Protein AF-A0A089Q9X0-F1 (afdb_monomer_lite)

Foldseek 3Di:
DEDDLPVQAWDQDPVRDTHGPPDPSRLVVVLVVLLVVVVVVCVVVAQEEYEAADQFQDPVSRVSSVSVLVSNQVSQVVVVDLSYHYHYFDAQDPDDDGHDDQWDQFPVGDIDGQADPNRGHGDPSVVNSRVVSVVVVVVVSCVSVVHDDDDPPPPPPPD

InterPro domains:
  IPR007407 Protein of unknown function DUF459 [PF04311] (1-136)
  IPR036514 SGNH hydrolase superfamily [G3DSA:3.40.50.1110] (1-140)

Radius of gyration: 17.9 Å; chains: 1; bounding box: 41×48×37 Å

Organism: NCBI:txid693986

Structure (mmCIF, N/CA/C/O backbone):
data_AF-A0A089Q9X0-F1
#
_entry.id   AF-A0A089Q9X0-F1
#
loop_
_atom_site.group_PDB
_atom_site.id
_atom_site.type_symbol
_atom_site.label_atom_id
_atom_site.label_alt_id
_atom_site.label_comp_id
_atom_site.label_asym_id
_atom_site.label_entity_id
_atom_site.label_seq_id
_atom_site.pdbx_PDB_ins_code
_atom_site.Cartn_x
_atom_site.Cartn_y
_atom_site.Cartn_z
_atom_site.occupancy
_atom_site.B_iso_or_equiv
_atom_site.auth_seq_id
_atom_site.auth_comp_id
_atom_site.auth_asym_id
_atom_site.auth_atom_id
_atom_site.pdbx_PDB_model_num
ATOM 1 N N . MET A 1 1 ? -4.840 -7.041 -0.240 1.00 90.94 1 MET A N 1
ATOM 2 C CA . MET A 1 1 ? -5.397 -5.811 -0.845 1.00 90.94 1 MET A CA 1
ATOM 3 C C . MET A 1 1 ? -4.356 -4.718 -0.852 1.00 90.94 1 MET A C 1
ATOM 5 O O . MET A 1 1 ? -3.527 -4.715 0.043 1.00 90.94 1 MET A O 1
ATOM 9 N N . SER A 1 2 ? -4.417 -3.807 -1.818 1.00 93.25 2 SER A N 1
ATOM 10 C CA . SER A 1 2 ? -3.657 -2.555 -1.827 1.00 93.25 2 SER A CA 1
ATOM 11 C C . SER A 1 2 ? -4.636 -1.426 -2.145 1.00 93.25 2 SER A C 1
ATOM 13 O O . SER A 1 2 ? -5.429 -1.564 -3.075 1.00 93.25 2 SER A O 1
ATOM 15 N N . LEU A 1 3 ? -4.637 -0.369 -1.337 1.00 95.00 3 LEU A N 1
ATOM 16 C CA . LEU A 1 3 ? -5.510 0.799 -1.475 1.00 95.00 3 LEU A CA 1
ATOM 17 C C . LEU A 1 3 ? -4.829 2.030 -0.863 1.00 95.00 3 LEU A C 1
ATOM 19 O O . LEU A 1 3 ? -3.854 1.890 -0.128 1.00 95.00 3 LEU A O 1
ATOM 23 N N . GLY A 1 4 ? -5.329 3.225 -1.179 1.00 95.69 4 GLY A N 1
ATOM 24 C CA . GLY A 1 4 ? -4.834 4.483 -0.608 1.00 95.69 4 GLY A CA 1
ATOM 25 C C . GLY A 1 4 ? -4.083 5.401 -1.571 1.00 95.69 4 GLY A C 1
ATOM 26 O O . GLY A 1 4 ? -3.900 6.582 -1.276 1.00 95.69 4 GLY A O 1
ATOM 27 N N . LEU A 1 5 ? -3.693 4.909 -2.752 1.00 95.31 5 LEU A N 1
ATOM 28 C CA . LEU A 1 5 ? -2.957 5.708 -3.741 1.00 95.31 5 LEU A CA 1
ATOM 29 C C . LEU A 1 5 ? -3.722 6.974 -4.169 1.00 95.31 5 LEU A C 1
ATOM 31 O O . LEU A 1 5 ? -3.124 8.031 -4.354 1.00 95.31 5 LEU A O 1
ATOM 35 N N . ASN A 1 6 ? -5.049 6.866 -4.271 1.00 95.62 6 ASN A N 1
ATOM 36 C CA . ASN A 1 6 ? -5.940 7.953 -4.678 1.00 95.62 6 ASN A CA 1
ATOM 37 C C . ASN A 1 6 ? -6.556 8.714 -3.493 1.00 95.62 6 ASN A C 1
ATOM 39 O O . ASN A 1 6 ? -7.301 9.670 -3.704 1.00 95.62 6 ASN A O 1
ATOM 43 N N . ASP A 1 7 ? -6.247 8.330 -2.252 1.00 96.06 7 ASP A N 1
ATOM 44 C CA . ASP A 1 7 ? -6.847 8.919 -1.052 1.00 96.06 7 ASP A CA 1
ATOM 45 C C . ASP A 1 7 ? -6.159 10.254 -0.746 1.00 96.06 7 ASP A C 1
ATOM 47 O O . ASP A 1 7 ? -5.298 10.354 0.125 1.00 96.06 7 ASP A O 1
ATOM 51 N N . ARG A 1 8 ? -6.476 11.278 -1.540 1.00 93.75 8 ARG A N 1
ATOM 52 C CA . ARG A 1 8 ? -5.820 12.598 -1.536 1.00 93.75 8 ARG A CA 1
ATOM 53 C C . ARG A 1 8 ? -6.798 13.715 -1.192 1.00 93.75 8 ARG A C 1
ATOM 55 O O . ARG A 1 8 ? -6.807 14.774 -1.812 1.00 93.75 8 ARG A O 1
ATOM 62 N N . GLN A 1 9 ? -7.665 13.450 -0.222 1.00 95.81 9 GLN A N 1
ATOM 63 C CA . GLN A 1 9 ? -8.752 14.341 0.170 1.00 95.81 9 GLN A CA 1
ATOM 64 C C . GLN A 1 9 ? -8.894 14.402 1.691 1.00 95.81 9 GLN A C 1
ATOM 66 O O . GLN A 1 9 ? -8.562 13.446 2.397 1.00 95.81 9 GLN A O 1
ATOM 71 N N . SER A 1 10 ? -9.410 15.527 2.193 1.00 97.69 10 SER A N 1
ATOM 72 C CA . SER A 1 10 ? -9.844 15.640 3.587 1.00 97.69 10 SER A CA 1
ATOM 73 C C . SER A 1 10 ? -10.889 14.563 3.898 1.00 97.69 10 SER A C 1
ATOM 75 O O . SER A 1 10 ? -11.741 14.253 3.064 1.00 97.69 10 SER A O 1
ATOM 77 N N . ILE A 1 11 ? -10.844 14.011 5.108 1.00 98.00 11 ILE A N 1
ATOM 78 C CA . ILE A 1 11 ? -11.854 13.062 5.587 1.00 98.00 11 ILE A CA 1
ATOM 79 C C . ILE A 1 11 ? -12.975 13.869 6.235 1.00 98.00 11 ILE A C 1
ATOM 81 O O . ILE A 1 11 ? -12.713 14.768 7.034 1.00 98.00 11 ILE A O 1
ATOM 85 N N . VAL A 1 12 ? -14.220 13.535 5.912 1.00 97.12 12 VAL A N 1
ATOM 86 C CA . VAL A 1 12 ? -15.400 14.038 6.617 1.00 97.12 12 VAL A CA 1
ATOM 87 C C . VAL A 1 12 ? -16.132 12.832 7.183 1.00 97.12 12 VAL A C 1
ATOM 89 O O . VAL A 1 12 ? -16.461 11.912 6.436 1.00 97.12 12 VAL A O 1
ATOM 92 N N . ASP A 1 13 ? -16.315 12.790 8.499 1.00 93.94 13 ASP A N 1
ATOM 93 C CA . ASP A 1 13 ? -17.031 11.688 9.143 1.00 93.94 13 ASP A CA 1
ATOM 94 C C . ASP A 1 13 ? -18.556 11.893 9.144 1.00 93.94 13 ASP A C 1
ATOM 96 O O . ASP A 1 13 ? -19.081 12.885 8.632 1.0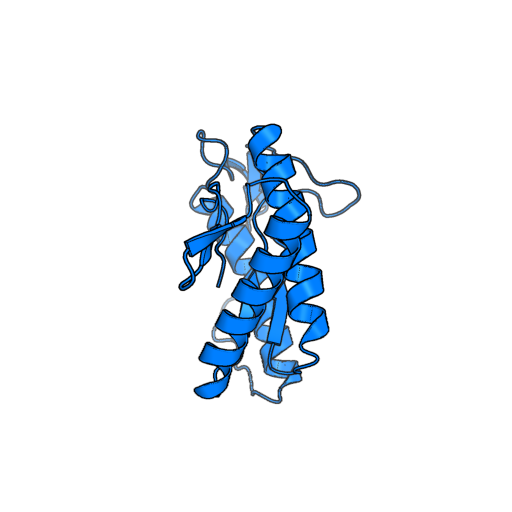0 93.94 13 ASP A O 1
ATOM 100 N N . ALA A 1 14 ? -19.277 10.917 9.703 1.00 91.75 14 ALA A N 1
ATOM 101 C CA . ALA A 1 14 ? -20.737 10.924 9.766 1.00 91.75 14 ALA A CA 1
ATOM 102 C C . ALA A 1 14 ? -21.303 12.120 10.556 1.00 91.75 14 ALA A C 1
ATOM 104 O O . ALA A 1 14 ? -22.391 12.598 10.237 1.00 91.75 14 ALA A O 1
ATOM 105 N N . ASP A 1 15 ? -20.542 12.651 11.516 1.00 94.75 15 ASP A N 1
ATOM 106 C CA . ASP A 1 15 ? -20.916 13.809 12.333 1.00 94.75 15 ASP A CA 1
ATOM 107 C C . ASP A 1 15 ? -20.550 15.144 11.656 1.00 94.75 15 ASP A C 1
ATOM 109 O O . ASP A 1 15 ? -20.680 16.220 12.247 1.00 94.75 15 ASP A O 1
ATOM 113 N N . ARG A 1 16 ? -20.117 15.096 10.386 1.00 94.56 16 ARG A N 1
ATOM 114 C CA . ARG A 1 16 ? -19.616 16.225 9.585 1.00 94.56 16 ARG A CA 1
ATOM 115 C C . ARG A 1 16 ? -18.343 16.858 10.146 1.00 94.56 16 ARG A C 1
ATOM 117 O O . ARG A 1 16 ? -17.998 17.980 9.762 1.00 94.56 16 ARG A O 1
ATOM 124 N N . LYS A 1 17 ? -17.609 16.161 11.015 1.00 96.62 17 LYS A N 1
ATOM 125 C CA . LYS A 1 17 ? -16.289 16.615 11.446 1.00 96.62 17 LYS A CA 1
ATOM 126 C C . LYS A 1 17 ? -15.309 16.431 10.295 1.00 96.62 17 LYS A C 1
ATOM 128 O O . LYS A 1 17 ? -15.223 15.365 9.687 1.00 96.62 17 LYS A O 1
ATOM 133 N N . ARG A 1 18 ? -14.564 17.496 10.004 1.00 97.88 18 ARG A N 1
ATOM 134 C CA . ARG A 1 18 ? -13.565 17.543 8.937 1.00 97.88 18 ARG A CA 1
ATOM 135 C C . ARG A 1 18 ? -12.165 17.334 9.506 1.00 97.88 18 ARG A C 1
ATOM 137 O O . ARG A 1 18 ? -11.785 17.980 10.479 1.00 97.88 18 ARG A O 1
ATOM 144 N N . PHE A 1 19 ? -11.403 16.461 8.863 1.00 98.19 19 PHE A N 1
ATOM 145 C CA . PHE A 1 19 ? -9.986 16.227 9.110 1.00 98.19 19 PHE A CA 1
ATOM 146 C C . PHE A 1 19 ? -9.238 16.613 7.840 1.00 98.19 19 PHE A C 1
ATOM 148 O O . PHE A 1 19 ? -9.449 16.000 6.792 1.00 98.19 19 PHE A O 1
ATOM 155 N N . ASP A 1 20 ? -8.410 17.651 7.905 1.00 97.81 20 ASP A N 1
ATOM 156 C CA . ASP A 1 20 ? -7.745 18.170 6.714 1.00 97.81 20 ASP A CA 1
ATOM 157 C C . ASP A 1 20 ? -6.528 17.343 6.317 1.00 97.81 20 ASP A C 1
ATOM 159 O O . ASP A 1 20 ? -5.722 16.964 7.168 1.00 97.81 20 ASP A O 1
ATOM 163 N N . LEU A 1 21 ? -6.414 17.060 5.016 1.00 95.44 21 LEU A N 1
ATOM 164 C CA . LEU A 1 21 ? -5.310 16.288 4.447 1.00 95.44 21 LEU A CA 1
ATOM 165 C C . LEU A 1 21 ? -3.954 16.849 4.906 1.00 95.44 21 LEU A C 1
ATOM 167 O O . LEU A 1 21 ? -3.744 18.061 4.897 1.00 95.44 21 LEU A O 1
ATOM 171 N N . GLY A 1 22 ? -3.043 15.959 5.301 1.00 90.75 22 GLY A N 1
ATOM 172 C CA . GLY A 1 22 ? -1.700 16.316 5.774 1.00 90.75 22 GLY A CA 1
ATOM 173 C C . GLY A 1 22 ? -1.627 16.764 7.239 1.00 90.75 22 GLY A C 1
ATOM 174 O O . GLY A 1 22 ? -0.541 17.051 7.734 1.00 90.75 22 GLY A O 1
ATOM 175 N N . THR A 1 23 ? -2.749 16.821 7.964 1.00 97.31 23 THR A N 1
ATOM 176 C CA . THR A 1 23 ? -2.732 17.097 9.410 1.00 97.31 23 THR A CA 1
ATOM 177 C C . THR A 1 23 ? -2.542 15.813 10.229 1.00 97.31 23 THR A C 1
ATOM 179 O O . THR A 1 23 ? -3.033 14.754 9.828 1.00 97.31 23 THR A O 1
ATOM 182 N N . PRO A 1 24 ? -1.949 15.881 11.439 1.00 97.62 24 PRO A N 1
ATOM 183 C CA . PRO A 1 24 ? -1.888 14.729 12.344 1.00 97.62 24 PRO A CA 1
ATOM 184 C C . PRO A 1 24 ? -3.269 14.139 12.660 1.00 97.62 24 PRO A C 1
ATOM 186 O O . PRO A 1 24 ? -3.425 12.930 12.793 1.00 97.62 24 PRO A O 1
ATOM 189 N N . ALA A 1 25 ? -4.304 14.984 12.727 1.00 97.75 25 ALA A N 1
ATOM 190 C CA . ALA A 1 25 ? -5.676 14.534 12.937 1.00 97.75 25 ALA A CA 1
ATOM 191 C C . ALA A 1 25 ? -6.187 13.671 11.768 1.00 97.75 25 ALA A C 1
ATOM 193 O O . ALA A 1 25 ? -6.879 12.680 12.000 1.00 97.75 25 ALA A O 1
ATOM 194 N N . TRP A 1 26 ? -5.828 14.014 10.526 1.00 98.00 26 TRP A N 1
ATOM 195 C CA . TRP A 1 26 ? -6.131 13.194 9.352 1.00 98.00 26 TRP A CA 1
ATOM 196 C C . TRP A 1 26 ? -5.379 11.868 9.380 1.00 98.00 26 TRP A C 1
ATOM 198 O O . TRP A 1 26 ? -6.002 10.838 9.147 1.00 98.00 26 TRP A O 1
ATOM 208 N N . GLN A 1 27 ? -4.093 11.862 9.746 1.00 97.88 27 GLN A N 1
ATOM 209 C CA . GLN A 1 27 ? -3.299 10.629 9.852 1.00 97.88 27 GLN A CA 1
ATOM 210 C C . GLN A 1 27 ? -3.900 9.660 10.879 1.00 97.88 27 GLN A C 1
ATOM 212 O O . GLN A 1 27 ? -4.130 8.491 10.564 1.00 97.88 27 GLN A O 1
ATOM 217 N N . THR A 1 28 ? -4.238 10.157 12.075 1.00 98.19 28 THR A N 1
ATOM 218 C CA . THR A 1 28 ? -4.928 9.377 13.115 1.00 98.19 28 THR A CA 1
ATOM 219 C C . THR A 1 28 ? -6.246 8.824 12.588 1.00 98.19 28 THR A C 1
ATOM 221 O O . THR A 1 28 ? -6.504 7.625 12.690 1.00 98.19 28 THR A O 1
ATOM 224 N N . ARG A 1 29 ? -7.069 9.672 11.958 1.00 98.06 29 ARG A N 1
ATOM 225 C CA . ARG A 1 29 ? -8.362 9.236 11.426 1.00 98.06 29 ARG A CA 1
ATOM 226 C C . ARG A 1 29 ? -8.207 8.199 10.313 1.00 98.06 29 ARG A C 1
ATOM 228 O O . ARG A 1 29 ? -8.977 7.244 10.248 1.00 98.06 29 ARG A O 1
ATOM 235 N N . TYR A 1 30 ? -7.210 8.350 9.452 1.00 98.19 30 TYR A N 1
ATOM 236 C CA . TYR A 1 30 ? -6.926 7.415 8.370 1.00 98.19 30 TYR A CA 1
ATOM 237 C C . TYR A 1 30 ? -6.428 6.059 8.899 1.00 98.19 30 TYR A C 1
ATOM 239 O O . TYR A 1 30 ? -6.843 5.009 8.396 1.00 98.19 30 TYR A O 1
ATOM 247 N N . ALA A 1 31 ? -5.632 6.056 9.974 1.00 98.38 31 ALA A N 1
ATOM 248 C CA . ALA A 1 31 ? -5.247 4.843 10.697 1.00 98.38 31 ALA A CA 1
ATOM 249 C C . ALA A 1 31 ? -6.471 4.119 11.287 1.00 98.38 31 ALA A C 1
ATOM 251 O O . ALA A 1 31 ? -6.632 2.912 11.091 1.00 98.38 31 ALA A O 1
ATOM 252 N N . GLU A 1 32 ? -7.374 4.850 11.949 1.00 98.31 32 GLU A N 1
ATOM 253 C CA . GLU A 1 32 ? -8.620 4.300 12.500 1.00 98.31 32 GLU A CA 1
ATOM 254 C C . GLU A 1 32 ? -9.507 3.677 11.417 1.00 98.31 32 GLU A C 1
ATOM 256 O O . GLU A 1 32 ? -10.036 2.580 11.611 1.00 98.31 32 GLU A O 1
ATOM 261 N N . LEU A 1 33 ? -9.655 4.354 10.272 1.00 97.81 33 LEU A N 1
ATOM 262 C CA . LEU A 1 33 ? -10.421 3.852 9.128 1.00 97.81 33 LEU A CA 1
ATOM 263 C C . LEU A 1 33 ? -9.785 2.591 8.535 1.00 97.81 33 LEU A C 1
ATOM 265 O O . LEU A 1 33 ? -10.494 1.625 8.252 1.00 97.81 33 LEU A O 1
ATOM 269 N N . SER A 1 34 ? -8.456 2.562 8.415 1.00 98.19 34 SER A N 1
ATOM 270 C CA . SER A 1 34 ? -7.714 1.385 7.948 1.00 98.19 34 SER A CA 1
ATOM 271 C C . SER A 1 34 ? -7.942 0.189 8.875 1.00 98.19 34 SER A C 1
ATOM 273 O O . SER A 1 34 ? -8.274 -0.908 8.423 1.00 98.19 34 SER A O 1
ATOM 275 N N . GLN A 1 35 ? -7.858 0.406 10.189 1.00 98.56 35 GLN A N 1
ATOM 276 C CA . GLN A 1 35 ? -8.156 -0.626 11.180 1.00 98.56 35 GLN A CA 1
ATOM 277 C C . GLN A 1 35 ? -9.624 -1.065 11.155 1.00 98.56 35 GLN A C 1
ATOM 279 O O . GLN A 1 35 ? -9.906 -2.254 11.294 1.00 98.56 35 GLN A O 1
ATOM 284 N N . ALA A 1 36 ? -10.565 -0.133 10.990 1.00 98.00 36 ALA A N 1
ATOM 285 C CA . ALA A 1 36 ? -11.989 -0.443 10.908 1.00 98.00 36 ALA A CA 1
ATOM 286 C C . ALA A 1 36 ? -12.299 -1.314 9.685 1.00 98.00 36 ALA A C 1
ATOM 288 O O . ALA A 1 36 ? -13.011 -2.309 9.817 1.00 98.00 36 ALA A O 1
ATOM 289 N N . LEU A 1 37 ? -11.704 -1.007 8.529 1.00 97.62 37 LEU A N 1
ATOM 290 C CA . LEU A 1 37 ? -11.815 -1.836 7.331 1.00 97.62 37 LEU A CA 1
ATOM 291 C C . LEU A 1 37 ? -11.307 -3.259 7.593 1.00 97.62 37 LEU A C 1
ATOM 293 O O . LEU A 1 37 ? -11.999 -4.227 7.277 1.00 97.62 37 LEU A O 1
ATOM 297 N N . VAL A 1 38 ? -10.136 -3.400 8.218 1.00 98.06 38 VAL A N 1
ATOM 298 C CA . VAL A 1 38 ? -9.600 -4.724 8.558 1.00 98.06 38 VAL A CA 1
ATOM 299 C C . VAL A 1 38 ? -10.502 -5.468 9.537 1.00 98.06 38 VAL A C 1
ATOM 301 O O . VAL A 1 38 ? -10.808 -6.632 9.291 1.00 98.06 38 VAL A O 1
ATOM 304 N N . ARG A 1 39 ? -10.979 -4.820 10.606 1.00 97.94 39 ARG A N 1
ATOM 305 C CA . ARG A 1 39 ? -11.912 -5.437 11.566 1.00 97.94 39 ARG A CA 1
ATOM 306 C C . ARG A 1 39 ? -13.193 -5.916 10.881 1.00 97.94 39 ARG A C 1
ATOM 308 O O . ARG A 1 39 ? -13.639 -7.029 11.150 1.00 97.94 39 ARG A O 1
ATOM 315 N N . ASN A 1 40 ? -13.733 -5.134 9.948 1.00 97.38 40 ASN A N 1
ATOM 316 C CA . ASN A 1 40 ? -14.911 -5.526 9.175 1.00 97.38 40 ASN A CA 1
ATOM 317 C C . ASN A 1 40 ? -14.647 -6.779 8.329 1.00 97.38 40 ASN A C 1
ATOM 319 O O . ASN A 1 40 ? -15.454 -7.702 8.341 1.00 97.38 40 ASN A O 1
ATOM 323 N N . LEU A 1 41 ? -13.502 -6.870 7.652 1.00 96.75 41 LEU A N 1
ATOM 324 C CA . LEU A 1 41 ? -13.133 -8.067 6.882 1.00 96.75 41 LEU A CA 1
ATOM 325 C C . LEU A 1 41 ? -12.896 -9.283 7.783 1.00 96.75 41 LEU A C 1
ATOM 327 O O . LEU A 1 41 ? -13.320 -10.393 7.463 1.00 96.75 41 LEU A O 1
ATOM 331 N N . ARG A 1 42 ? -12.257 -9.065 8.937 1.00 96.44 42 ARG A N 1
ATOM 332 C CA . ARG A 1 42 ? -12.030 -10.097 9.954 1.00 96.44 42 ARG A CA 1
ATOM 333 C C . ARG A 1 42 ? -13.328 -10.631 10.556 1.00 96.44 42 ARG A C 1
ATOM 335 O O . ARG A 1 42 ? -13.348 -11.796 10.941 1.00 96.44 42 ARG A O 1
ATOM 342 N N . SER A 1 43 ? -14.411 -9.849 10.579 1.00 96.62 43 SER A N 1
ATOM 343 C CA . SER A 1 43 ? -15.730 -10.332 11.024 1.00 96.62 43 SER A CA 1
ATOM 344 C C . SER A 1 43 ? -16.281 -11.479 10.161 1.00 96.62 43 SER A C 1
ATOM 346 O O . SER A 1 43 ? -17.046 -12.299 10.658 1.00 96.62 43 SER A O 1
ATOM 348 N N . GLY A 1 44 ? -15.832 -11.591 8.903 1.00 94.62 44 GLY A N 1
ATOM 349 C CA . GLY A 1 44 ? -16.117 -12.719 8.006 1.00 94.62 44 GLY A CA 1
ATOM 350 C C . GLY A 1 44 ? -15.064 -13.836 8.038 1.00 94.62 44 GLY A C 1
ATOM 351 O O . GLY A 1 44 ? -14.975 -14.612 7.095 1.00 94.62 44 GLY A O 1
ATOM 352 N N . ASP A 1 45 ? -14.208 -13.865 9.061 1.00 90.62 45 ASP A N 1
ATOM 353 C CA . ASP A 1 45 ? -13.060 -14.766 9.243 1.00 90.62 45 ASP A CA 1
ATOM 354 C C . ASP A 1 45 ? -12.009 -14.795 8.105 1.00 90.62 45 ASP A C 1
ATOM 356 O O . ASP A 1 45 ? -11.112 -15.639 8.096 1.00 90.62 45 ASP A O 1
ATOM 360 N N . ALA A 1 46 ? -11.985 -13.795 7.219 1.00 93.88 46 ALA A N 1
ATOM 361 C CA . ALA A 1 46 ? -10.983 -13.689 6.154 1.00 93.88 46 ALA A CA 1
ATOM 362 C C . ALA A 1 46 ? -9.581 -13.324 6.677 1.00 93.88 46 ALA A C 1
ATOM 364 O O . ALA A 1 46 ? -9.431 -12.331 7.384 1.00 93.88 46 ALA A O 1
ATOM 365 N N . SER A 1 47 ? -8.525 -14.052 6.307 1.00 95.25 47 SER A N 1
ATOM 366 C CA . SER A 1 47 ? -7.147 -13.608 6.579 1.00 95.25 47 SER A CA 1
ATOM 367 C C . SER A 1 47 ? -6.780 -12.411 5.690 1.00 95.25 47 SER A C 1
ATOM 369 O O . SER A 1 47 ? -7.022 -12.429 4.483 1.00 95.25 47 SER A O 1
ATOM 371 N N . VAL A 1 48 ? -6.191 -11.360 6.267 1.00 97.00 48 VAL A N 1
ATOM 372 C CA . VAL A 1 48 ? -5.982 -10.069 5.592 1.00 97.00 48 VAL A CA 1
ATOM 373 C C . VAL A 1 48 ? -4.497 -9.781 5.392 1.00 97.00 48 VAL A C 1
ATOM 375 O O . VAL A 1 48 ? -3.736 -9.653 6.348 1.00 97.00 48 VAL A O 1
ATOM 378 N N . LEU A 1 49 ? -4.098 -9.597 4.133 1.00 97.12 49 LEU A N 1
ATOM 379 C CA . LEU A 1 49 ? -2.811 -9.004 3.766 1.00 97.12 49 LEU A CA 1
ATOM 380 C C . LEU A 1 49 ? -3.040 -7.595 3.224 1.00 97.12 49 LEU A C 1
ATOM 382 O O . LEU A 1 49 ? -3.695 -7.432 2.189 1.00 97.12 49 LEU A O 1
ATOM 386 N N . TRP A 1 50 ? -2.499 -6.589 3.907 1.00 98.06 50 TRP A N 1
ATOM 387 C CA . TRP A 1 50 ? -2.483 -5.202 3.448 1.00 98.06 50 TRP A CA 1
ATOM 388 C C . TRP A 1 50 ? -1.152 -4.908 2.768 1.00 98.06 50 TRP A C 1
ATOM 390 O O . TRP A 1 50 ? -0.110 -4.916 3.408 1.00 98.06 50 TRP A O 1
ATOM 400 N N . ILE A 1 51 ? -1.177 -4.664 1.468 1.00 97.56 51 ILE A N 1
ATOM 401 C CA . ILE A 1 51 ? 0.003 -4.483 0.630 1.00 97.56 51 ILE A CA 1
ATOM 402 C C . ILE A 1 51 ? 0.257 -2.987 0.484 1.00 97.56 51 ILE A C 1
ATOM 404 O O . ILE A 1 51 ? -0.627 -2.251 0.034 1.00 97.56 51 ILE A O 1
ATOM 408 N N . GLY A 1 52 ? 1.460 -2.554 0.852 1.00 97.19 52 GLY A N 1
ATOM 409 C CA . GLY A 1 52 ? 1.875 -1.163 0.733 1.00 97.19 52 GLY A CA 1
ATOM 410 C C . GLY A 1 52 ? 1.910 -0.652 -0.711 1.00 97.19 52 GLY A C 1
ATOM 411 O O . GLY A 1 52 ? 1.946 -1.415 -1.677 1.00 97.19 52 GLY A O 1
ATOM 412 N N . LEU A 1 53 ? 1.896 0.669 -0.840 1.00 97.31 53 LEU A N 1
ATOM 413 C CA . LEU A 1 53 ? 1.955 1.404 -2.096 1.00 97.31 53 LEU A CA 1
ATOM 414 C C . LEU A 1 53 ? 3.380 1.371 -2.675 1.00 97.31 53 LEU A C 1
ATOM 416 O O . LEU A 1 53 ? 4.339 1.476 -1.905 1.00 97.31 53 LEU A O 1
ATOM 420 N N . PRO A 1 54 ? 3.544 1.218 -4.001 1.00 95.88 54 PRO A N 1
ATOM 421 C CA . PRO A 1 54 ? 4.858 1.115 -4.630 1.00 95.88 54 PRO A CA 1
ATOM 422 C C . PRO A 1 54 ? 5.600 2.455 -4.631 1.00 95.88 54 PRO A C 1
ATOM 424 O O . PRO A 1 54 ? 4.999 3.509 -4.433 1.00 95.88 54 PRO A O 1
ATOM 427 N N . ILE A 1 55 ? 6.898 2.416 -4.944 1.00 95.69 55 ILE A N 1
ATOM 428 C CA . ILE A 1 55 ? 7.672 3.630 -5.223 1.00 95.69 55 ILE A CA 1
ATOM 429 C C . ILE A 1 55 ? 7.121 4.333 -6.468 1.00 95.69 55 ILE A C 1
ATOM 431 O O . ILE A 1 55 ? 6.971 3.703 -7.518 1.00 95.69 55 ILE A O 1
ATOM 435 N N . LEU A 1 56 ? 6.868 5.634 -6.383 1.00 96.81 56 LEU A N 1
ATOM 436 C CA . LEU A 1 56 ? 6.334 6.475 -7.454 1.00 96.81 56 LEU A CA 1
ATOM 437 C C . LEU A 1 56 ? 7.414 7.415 -8.001 1.00 96.81 56 LEU A C 1
ATOM 439 O O . LEU A 1 56 ? 8.381 7.738 -7.314 1.00 96.81 56 LEU A O 1
ATOM 443 N N . ARG A 1 57 ? 7.267 7.831 -9.264 1.00 97.00 57 ARG A N 1
ATOM 444 C CA . ARG A 1 57 ? 8.239 8.725 -9.918 1.00 97.00 57 ARG A CA 1
ATOM 445 C C . ARG A 1 57 ? 8.172 10.152 -9.380 1.00 97.00 57 ARG A C 1
ATOM 447 O O . ARG A 1 57 ? 9.206 10.772 -9.159 1.00 97.00 57 ARG A O 1
ATOM 454 N N . ASP A 1 58 ? 6.958 10.682 -9.261 1.00 97.19 58 ASP A N 1
ATOM 455 C CA . ASP A 1 58 ? 6.742 12.043 -8.784 1.00 97.19 58 ASP A CA 1
ATOM 456 C C . ASP A 1 58 ? 7.044 12.138 -7.286 1.00 97.19 58 ASP A C 1
ATOM 458 O O . ASP A 1 58 ? 6.607 11.288 -6.508 1.00 97.19 58 ASP A O 1
ATOM 462 N N . LYS A 1 59 ? 7.774 13.182 -6.881 1.00 96.25 59 LYS A N 1
ATOM 463 C CA . LYS A 1 59 ? 8.222 13.337 -5.495 1.00 96.25 59 LYS A CA 1
ATOM 464 C C . LYS A 1 59 ? 7.049 13.503 -4.533 1.00 96.25 59 LYS A C 1
ATOM 466 O O . LYS A 1 59 ? 7.048 12.871 -3.483 1.00 96.25 59 LYS A O 1
ATOM 471 N N . GLN A 1 60 ? 6.063 14.329 -4.875 1.00 95.25 60 GLN A N 1
ATOM 472 C CA . GLN A 1 60 ? 4.932 14.587 -3.986 1.00 95.25 60 GLN A CA 1
ATOM 473 C C . GLN A 1 60 ? 4.079 13.327 -3.815 1.00 95.25 60 GLN A C 1
ATOM 475 O O . GLN A 1 60 ? 3.701 12.976 -2.699 1.00 95.25 60 GLN A O 1
ATOM 480 N N . ALA A 1 61 ? 3.823 12.611 -4.911 1.00 96.19 61 ALA A N 1
ATOM 481 C CA . ALA A 1 61 ? 3.153 11.320 -4.875 1.00 96.19 61 ALA A CA 1
ATOM 482 C C . ALA A 1 61 ? 3.942 10.291 -4.048 1.00 96.19 61 ALA A C 1
ATOM 484 O O . ALA A 1 61 ? 3.345 9.531 -3.289 1.00 96.19 61 ALA A O 1
ATOM 485 N N . GLN A 1 62 ? 5.268 10.257 -4.191 1.00 96.62 62 GLN A N 1
ATOM 486 C CA . GLN A 1 62 ? 6.138 9.346 -3.453 1.00 96.62 62 GLN A CA 1
ATOM 487 C C . GLN A 1 62 ? 6.147 9.637 -1.948 1.00 96.62 62 GLN A C 1
ATOM 489 O O . GLN A 1 62 ? 6.076 8.698 -1.157 1.00 96.62 62 GLN A O 1
ATOM 494 N N . ASP A 1 63 ? 6.218 10.909 -1.554 1.00 95.75 63 ASP A N 1
ATOM 495 C CA . ASP A 1 63 ? 6.162 11.313 -0.147 1.00 95.75 63 ASP A CA 1
ATOM 496 C C . ASP A 1 63 ? 4.804 10.913 0.472 1.00 95.75 63 ASP A C 1
ATOM 498 O O . ASP A 1 63 ? 4.776 10.284 1.529 1.00 95.75 63 ASP A O 1
ATOM 502 N N . ASP A 1 64 ? 3.694 11.165 -0.237 1.00 96.44 64 ASP A N 1
ATOM 503 C CA . ASP A 1 64 ? 2.335 10.741 0.151 1.00 96.44 64 ASP A CA 1
ATOM 504 C C . ASP A 1 64 ? 2.230 9.211 0.305 1.00 96.44 64 ASP A C 1
ATOM 506 O O . ASP A 1 64 ? 1.703 8.702 1.297 1.00 96.44 64 ASP A O 1
ATOM 510 N N . ALA A 1 65 ? 2.775 8.446 -0.646 1.00 97.00 65 ALA A N 1
ATOM 511 C CA . ALA A 1 65 ? 2.780 6.986 -0.583 1.00 97.00 65 ALA A CA 1
ATOM 512 C C . ALA A 1 65 ? 3.629 6.449 0.584 1.00 97.00 65 ALA A C 1
ATOM 514 O O . ALA A 1 65 ? 3.240 5.473 1.233 1.00 97.00 65 ALA A O 1
ATOM 515 N N . ALA A 1 66 ? 4.773 7.078 0.866 1.00 96.25 66 ALA A N 1
ATOM 516 C CA . ALA A 1 66 ? 5.646 6.709 1.975 1.00 96.25 66 ALA A CA 1
ATOM 517 C C . ALA A 1 66 ? 4.986 6.983 3.335 1.00 96.25 66 ALA A C 1
ATOM 519 O O . ALA A 1 66 ? 5.003 6.107 4.204 1.00 96.25 66 ALA A O 1
ATOM 520 N N . GLU A 1 67 ? 4.349 8.144 3.497 1.00 96.94 67 GLU A N 1
ATOM 521 C CA . GLU A 1 67 ? 3.582 8.495 4.696 1.00 96.94 67 GLU A CA 1
ATOM 522 C C . GLU A 1 67 ? 2.444 7.494 4.934 1.00 96.94 67 GLU A C 1
ATOM 524 O O . GLU A 1 67 ? 2.332 6.913 6.016 1.00 96.94 67 GLU A O 1
ATOM 529 N N . LYS A 1 68 ? 1.649 7.197 3.899 1.00 97.81 68 LYS A N 1
ATOM 530 C CA . LYS A 1 68 ? 0.563 6.210 3.985 1.00 97.81 68 LYS A CA 1
ATOM 531 C C . LYS A 1 68 ? 1.068 4.814 4.318 1.00 97.81 68 LYS A C 1
ATOM 533 O O . LYS A 1 68 ? 0.469 4.141 5.149 1.00 97.81 68 LYS A O 1
ATOM 538 N N . ASN A 1 69 ? 2.182 4.379 3.732 1.00 97.94 69 ASN A N 1
ATOM 539 C CA . ASN A 1 69 ? 2.788 3.092 4.073 1.00 97.94 69 ASN A CA 1
ATOM 540 C C . ASN A 1 69 ? 3.198 3.010 5.548 1.00 97.94 69 ASN A C 1
ATOM 542 O O . ASN A 1 69 ? 3.000 1.958 6.156 1.00 97.94 69 ASN A O 1
ATOM 546 N N . ALA A 1 70 ? 3.719 4.094 6.130 1.00 97.62 70 ALA A N 1
ATOM 547 C CA . ALA A 1 70 ? 4.022 4.149 7.559 1.00 97.62 70 ALA A CA 1
ATOM 548 C C . ALA A 1 70 ? 2.742 4.045 8.405 1.00 97.62 70 ALA A C 1
ATOM 550 O O . ALA A 1 70 ? 2.670 3.207 9.306 1.00 97.62 70 ALA A O 1
ATOM 551 N N . ILE A 1 71 ? 1.698 4.806 8.048 1.00 98.06 71 ILE A N 1
ATOM 552 C CA . ILE A 1 71 ? 0.380 4.735 8.699 1.00 98.06 71 ILE A CA 1
ATOM 553 C C . ILE A 1 71 ? -0.177 3.309 8.639 1.00 98.06 71 ILE A C 1
ATOM 555 O O . ILE A 1 71 ? -0.598 2.775 9.662 1.00 98.06 71 ILE A O 1
ATOM 559 N N . PHE A 1 72 ? -0.162 2.668 7.468 1.00 98.44 72 PHE A N 1
ATOM 560 C CA . PHE A 1 72 ? -0.663 1.305 7.296 1.00 98.44 72 PHE A CA 1
ATOM 561 C C . PHE A 1 72 ? 0.133 0.300 8.123 1.00 98.44 72 PHE A C 1
ATOM 563 O O . PHE A 1 72 ? -0.465 -0.515 8.823 1.00 98.44 72 PHE A O 1
ATOM 570 N N . ALA A 1 73 ? 1.464 0.357 8.076 1.00 98.19 73 ALA A N 1
ATOM 571 C CA . ALA A 1 73 ? 2.312 -0.554 8.834 1.00 98.19 73 ALA A CA 1
ATOM 572 C C . ALA A 1 73 ? 2.015 -0.471 10.339 1.00 98.19 73 ALA A C 1
ATOM 574 O O . ALA A 1 73 ? 1.801 -1.504 10.980 1.00 98.19 73 ALA A O 1
ATOM 575 N N . ASP A 1 74 ? 1.922 0.741 10.890 1.00 98.38 74 ASP A N 1
ATOM 576 C CA . ASP A 1 74 ? 1.620 0.945 12.305 1.00 98.38 74 ASP A CA 1
ATOM 577 C C . ASP A 1 74 ? 0.180 0.584 12.667 1.00 98.38 74 ASP A C 1
ATOM 579 O O . ASP A 1 74 ? -0.045 -0.128 13.650 1.00 98.38 74 ASP A O 1
ATOM 583 N N . ALA A 1 75 ? -0.796 1.012 11.866 1.00 98.25 75 ALA A N 1
ATOM 584 C CA . ALA A 1 75 ? -2.209 0.733 12.096 1.00 98.25 75 ALA A CA 1
ATOM 585 C C . ALA A 1 75 ? -2.490 -0.774 12.109 1.00 98.25 75 ALA A C 1
ATOM 587 O O . ALA A 1 75 ? -3.198 -1.259 12.993 1.00 98.25 75 ALA A O 1
ATOM 588 N N . ILE A 1 76 ? -1.910 -1.516 11.161 1.00 98.19 76 ILE A N 1
ATOM 589 C CA . ILE A 1 76 ? -2.058 -2.968 11.060 1.00 98.19 76 ILE A CA 1
ATOM 590 C C . ILE A 1 76 ? -1.316 -3.684 12.191 1.00 98.19 76 ILE A C 1
ATOM 592 O O . ILE A 1 76 ? -1.866 -4.611 12.783 1.00 98.19 76 ILE A O 1
ATOM 596 N N . ARG A 1 77 ? -0.104 -3.239 12.546 1.00 97.81 77 ARG A N 1
ATOM 597 C CA . ARG A 1 77 ? 0.657 -3.797 13.675 1.00 97.81 77 ARG A CA 1
ATOM 598 C C . ARG A 1 77 ? -0.108 -3.682 14.996 1.00 97.81 77 ARG A C 1
ATOM 600 O O . ARG A 1 77 ? -0.105 -4.626 15.779 1.00 97.81 77 ARG A O 1
ATOM 607 N N . GLN A 1 78 ? -0.780 -2.556 15.238 1.00 98.12 78 GLN A N 1
ATOM 608 C CA . GLN A 1 78 ? -1.548 -2.321 16.468 1.00 98.12 78 GLN A CA 1
ATOM 609 C C . GLN A 1 78 ? -2.733 -3.280 16.651 1.00 98.12 78 GLN A C 1
ATOM 611 O O . GLN A 1 78 ? -3.128 -3.530 17.787 1.00 98.12 78 GLN A O 1
ATOM 616 N N . LEU A 1 79 ? -3.273 -3.862 15.573 1.00 97.81 79 LEU A N 1
ATOM 617 C CA . LEU A 1 79 ? -4.373 -4.829 15.677 1.00 97.81 79 LEU A CA 1
ATOM 618 C C . LEU A 1 79 ? -3.968 -6.118 16.399 1.00 97.81 79 LEU A C 1
ATOM 620 O O . LEU A 1 79 ? -4.840 -6.785 16.945 1.00 97.81 79 LEU A O 1
ATOM 624 N N . SER A 1 80 ? -2.673 -6.462 16.409 1.00 96.25 80 SER A N 1
ATOM 625 C CA . SER A 1 80 ? -2.140 -7.662 17.076 1.00 96.25 80 SER A CA 1
ATOM 626 C C . SER A 1 80 ? -2.877 -8.966 16.711 1.00 96.25 80 SER A C 1
ATOM 628 O O . SER A 1 80 ? -2.930 -9.898 17.510 1.00 96.25 80 SER A O 1
ATOM 630 N N . ASP A 1 81 ? -3.449 -9.041 15.502 1.00 96.19 81 ASP A N 1
ATOM 631 C CA . ASP A 1 81 ? -4.188 -10.204 14.998 1.00 96.19 81 ASP A CA 1
ATOM 632 C C . ASP A 1 81 ? -3.261 -11.063 14.112 1.00 96.19 81 ASP A C 1
ATOM 634 O O . ASP A 1 81 ? -2.783 -10.577 13.083 1.00 96.19 81 ASP A O 1
ATOM 638 N N . PRO A 1 82 ? -3.009 -12.343 14.448 1.00 94.44 82 PRO A N 1
ATOM 639 C CA . PRO A 1 82 ? -2.143 -13.221 13.655 1.00 94.44 82 PRO A CA 1
ATOM 640 C C . PRO A 1 82 ? -2.676 -13.515 12.240 1.00 94.44 82 PRO A C 1
ATOM 642 O O . PRO A 1 82 ? -1.905 -13.930 11.368 1.00 94.44 82 PRO A O 1
ATOM 645 N N . LYS A 1 83 ? -3.973 -13.292 11.982 1.00 96.00 83 LYS A N 1
ATOM 646 C CA . LYS A 1 83 ? -4.607 -13.390 10.658 1.00 96.00 83 LYS A CA 1
ATOM 647 C C . LYS A 1 83 ? -4.598 -12.059 9.897 1.00 96.00 83 LYS A C 1
ATOM 649 O O . LYS A 1 83 ? -5.249 -11.957 8.855 1.00 96.00 83 LYS A O 1
ATOM 654 N N . VAL A 1 84 ? -3.843 -11.058 10.352 1.00 97.75 84 VAL A N 1
ATOM 655 C CA . VAL A 1 84 ? -3.647 -9.778 9.659 1.00 97.75 84 VAL A CA 1
ATOM 656 C C . VAL A 1 84 ? -2.154 -9.473 9.531 1.00 97.75 84 VAL A C 1
ATOM 658 O O . VAL A 1 84 ? -1.388 -9.627 10.478 1.00 97.75 84 VAL A O 1
ATOM 661 N N . ARG A 1 85 ? -1.711 -9.018 8.355 1.00 97.50 85 ARG A N 1
ATOM 662 C CA . ARG A 1 85 ? -0.321 -8.595 8.142 1.00 97.50 85 ARG A CA 1
ATOM 663 C C . ARG A 1 85 ? -0.216 -7.453 7.135 1.00 97.50 85 ARG A C 1
ATOM 665 O O . ARG A 1 85 ? -0.860 -7.483 6.088 1.00 97.50 85 ARG A O 1
ATOM 672 N N . PHE A 1 86 ? 0.649 -6.484 7.431 1.00 98.19 86 PHE A N 1
ATOM 673 C CA . PHE A 1 86 ? 1.134 -5.526 6.441 1.00 98.19 86 PHE A CA 1
ATOM 674 C C . PHE A 1 86 ? 2.295 -6.143 5.649 1.00 98.19 86 PHE A C 1
ATOM 676 O O . PHE A 1 86 ? 3.224 -6.698 6.233 1.00 98.19 86 PHE A O 1
ATOM 683 N N . VAL A 1 87 ? 2.232 -6.048 4.326 1.00 97.44 87 VAL A N 1
ATOM 684 C CA . VAL A 1 87 ? 3.250 -6.510 3.385 1.00 97.44 87 VAL A CA 1
ATOM 685 C C . VAL A 1 87 ? 3.884 -5.284 2.751 1.00 97.44 87 VAL A C 1
ATOM 687 O O . VAL A 1 87 ? 3.204 -4.506 2.078 1.00 97.44 87 VAL A O 1
ATOM 690 N N . ALA A 1 88 ? 5.190 -5.122 2.953 1.00 94.25 88 ALA A N 1
ATOM 691 C CA . ALA A 1 88 ? 5.940 -4.060 2.300 1.00 94.25 88 ALA A CA 1
ATOM 692 C C . ALA A 1 88 ? 5.823 -4.186 0.766 1.00 94.25 88 ALA A C 1
ATOM 694 O O . ALA A 1 88 ? 5.815 -5.312 0.244 1.00 94.25 88 ALA A O 1
ATOM 695 N N . PRO A 1 89 ? 5.726 -3.056 0.040 1.00 93.44 89 PRO A N 1
ATOM 696 C CA . PRO A 1 89 ? 5.661 -3.078 -1.416 1.00 93.44 89 PRO A CA 1
ATOM 697 C C . PRO A 1 89 ? 6.885 -3.792 -1.994 1.00 93.44 89 PRO A C 1
ATOM 699 O O . PRO A 1 89 ? 7.955 -3.814 -1.379 1.00 93.44 89 PRO A O 1
ATOM 702 N N . TRP A 1 90 ? 6.731 -4.366 -3.189 1.00 94.31 90 TRP A N 1
ATOM 703 C CA . TRP A 1 90 ? 7.883 -4.862 -3.935 1.00 94.31 90 TRP A CA 1
ATOM 704 C C . TRP A 1 90 ? 8.895 -3.731 -4.124 1.00 94.31 90 TRP A C 1
ATOM 706 O O . TRP A 1 90 ? 8.513 -2.595 -4.421 1.00 94.31 90 TRP A O 1
ATOM 716 N N . ARG A 1 91 ? 10.172 -4.067 -3.941 1.00 91.75 91 ARG A N 1
ATOM 717 C CA . ARG A 1 91 ? 11.283 -3.129 -4.032 1.00 91.75 91 ARG A CA 1
ATOM 718 C C . ARG A 1 91 ? 12.142 -3.451 -5.232 1.00 91.75 91 ARG A C 1
ATOM 720 O O . ARG A 1 91 ? 12.462 -4.619 -5.454 1.00 91.75 91 ARG A O 1
ATOM 727 N N . GLN A 1 92 ? 12.546 -2.418 -5.954 1.00 84.69 92 GLN A N 1
ATOM 728 C CA . GLN A 1 92 ? 13.397 -2.586 -7.121 1.00 84.69 92 GLN A CA 1
ATOM 729 C C . GLN A 1 92 ? 14.862 -2.744 -6.720 1.00 84.69 92 GLN A C 1
ATOM 731 O O . GLN A 1 92 ? 15.564 -3.605 -7.246 1.00 84.69 92 GLN A O 1
ATOM 736 N N . ASN A 1 93 ? 15.308 -1.956 -5.744 1.00 85.75 93 ASN A N 1
ATOM 737 C CA . ASN A 1 93 ? 16.604 -2.142 -5.118 1.00 85.75 93 ASN A CA 1
ATOM 738 C C . ASN A 1 93 ? 16.469 -2.986 -3.841 1.00 85.75 93 ASN A C 1
ATOM 740 O O . ASN A 1 93 ? 15.920 -2.536 -2.829 1.00 85.75 93 ASN A O 1
ATOM 744 N N . SER A 1 94 ? 17.002 -4.210 -3.875 1.00 78.19 94 SER A N 1
ATOM 745 C CA . SER A 1 94 ? 17.021 -5.109 -2.716 1.00 78.19 94 SER A CA 1
ATOM 746 C C . SE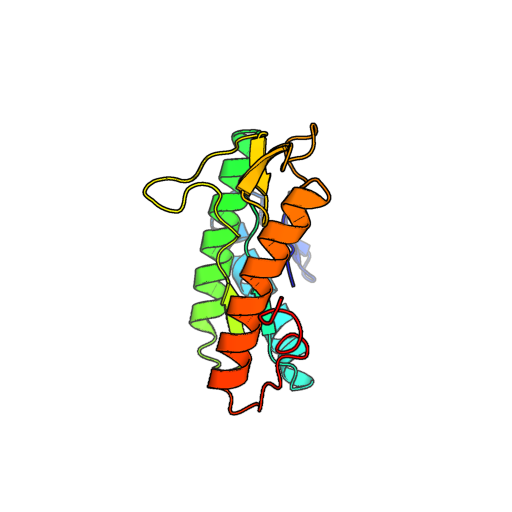R A 1 94 ? 17.996 -4.667 -1.619 1.00 78.19 94 SER A C 1
ATOM 748 O O . SER A 1 94 ? 17.884 -5.139 -0.489 1.00 78.19 94 SER A O 1
ATOM 750 N N . THR A 1 95 ? 18.944 -3.772 -1.922 1.00 80.00 95 THR A N 1
ATOM 751 C CA . THR A 1 95 ? 20.005 -3.338 -0.999 1.00 80.00 95 THR A CA 1
ATOM 752 C C . THR A 1 95 ? 20.088 -1.814 -0.893 1.00 80.00 95 THR A C 1
ATOM 754 O O . THR A 1 95 ? 20.400 -1.130 -1.859 1.00 80.00 95 THR A O 1
ATOM 757 N N . GLY A 1 96 ? 19.884 -1.257 0.302 1.00 82.44 96 GLY A N 1
ATOM 758 C CA . GLY A 1 96 ? 19.896 0.200 0.502 1.00 82.44 96 GLY A CA 1
ATOM 759 C C . GLY A 1 96 ? 18.555 0.856 0.152 1.00 82.44 96 GLY A C 1
ATOM 760 O O . GLY A 1 96 ? 17.545 0.158 0.174 1.00 82.44 96 GLY A O 1
ATOM 761 N N . PRO A 1 97 ? 18.495 2.178 -0.092 1.00 83.94 97 PRO A N 1
ATOM 762 C CA . PRO A 1 97 ? 17.256 2.883 -0.426 1.00 83.94 97 PRO A CA 1
ATOM 763 C C . PRO A 1 97 ? 16.668 2.434 -1.768 1.00 83.94 97 PRO A C 1
ATOM 765 O O . PRO A 1 97 ? 17.402 2.122 -2.705 1.00 83.94 97 PRO A O 1
ATOM 768 N N . ASP A 1 98 ? 15.338 2.409 -1.855 1.00 90.19 98 ASP A N 1
ATOM 769 C CA . ASP A 1 98 ? 14.637 2.123 -3.108 1.00 90.19 98 ASP A CA 1
ATOM 770 C C . ASP A 1 98 ? 14.319 3.414 -3.868 1.00 90.19 98 ASP A C 1
ATOM 772 O O . ASP A 1 98 ? 14.119 4.465 -3.256 1.00 90.19 98 ASP A O 1
ATOM 776 N N . ALA A 1 99 ? 14.276 3.339 -5.194 1.00 91.56 99 ALA A N 1
ATOM 777 C CA . ALA A 1 99 ? 14.022 4.485 -6.060 1.00 91.56 99 ALA A CA 1
ATOM 778 C C . ALA A 1 99 ? 13.264 4.050 -7.313 1.00 91.56 99 ALA A C 1
ATOM 780 O O . ALA A 1 99 ? 13.407 2.919 -7.776 1.00 91.56 99 ALA A O 1
ATOM 781 N N . PHE A 1 100 ? 12.470 4.959 -7.883 1.00 95.62 100 PHE A N 1
ATOM 782 C CA . PHE A 1 100 ? 11.780 4.687 -9.137 1.00 95.62 100 PHE A CA 1
ATOM 783 C C . PHE A 1 100 ? 12.817 4.481 -10.241 1.00 95.62 100 PHE A C 1
ATOM 785 O O . PHE A 1 100 ? 13.572 5.406 -10.542 1.00 95.62 100 PHE A O 1
ATOM 792 N N . GLN A 1 101 ? 12.810 3.319 -10.898 1.00 95.12 101 GLN A N 1
ATOM 793 C CA . GLN A 1 101 ? 13.520 3.156 -12.163 1.00 95.12 101 GLN A CA 1
ATOM 794 C C . GLN A 1 101 ? 12.598 2.520 -13.212 1.00 95.12 101 GLN A C 1
ATOM 796 O O . GLN A 1 101 ? 11.878 1.568 -12.918 1.00 95.12 101 GLN A O 1
ATOM 801 N N . PRO A 1 102 ? 12.568 3.059 -14.443 1.00 96.44 102 PRO A N 1
ATOM 802 C CA . PRO A 1 102 ? 11.653 2.570 -15.466 1.00 96.44 102 PRO A CA 1
ATOM 803 C C . PRO A 1 102 ? 12.009 1.173 -15.993 1.00 96.44 102 PRO A C 1
ATOM 805 O O . PRO A 1 102 ? 11.111 0.440 -16.415 1.00 96.44 102 PRO A O 1
ATOM 808 N N . TYR A 1 103 ? 13.290 0.807 -15.926 1.00 97.00 103 TYR A N 1
ATOM 809 C CA . TYR A 1 103 ? 13.843 -0.459 -16.402 1.00 97.00 103 TYR A CA 1
ATOM 810 C C . TYR A 1 103 ? 14.406 -1.282 -15.248 1.00 97.00 103 TYR A C 1
ATOM 812 O O . TYR A 1 103 ? 14.781 -0.727 -14.217 1.00 97.00 103 TYR A O 1
ATOM 820 N N . GLY A 1 104 ? 14.446 -2.597 -15.429 1.00 95.31 104 GLY A N 1
ATOM 821 C CA . GLY A 1 104 ? 15.042 -3.551 -14.504 1.00 95.31 104 GLY A CA 1
ATOM 822 C C . GLY A 1 104 ? 15.030 -4.956 -15.098 1.00 95.31 104 GLY A C 1
ATOM 823 O O . GLY A 1 104 ? 14.497 -5.172 -16.186 1.00 95.31 104 GLY A O 1
ATOM 824 N N . HIS A 1 105 ? 15.618 -5.910 -14.383 1.00 95.69 105 HIS A N 1
ATOM 825 C CA . HIS A 1 105 ? 15.618 -7.306 -14.810 1.00 95.69 105 HIS A CA 1
ATOM 826 C C . HIS A 1 105 ? 14.257 -7.957 -14.543 1.00 95.69 105 HIS A C 1
ATOM 828 O O . HIS A 1 105 ? 13.751 -7.890 -13.420 1.00 95.69 105 HIS A O 1
ATOM 834 N N . ASP A 1 106 ? 13.671 -8.586 -15.561 1.00 95.06 106 ASP A N 1
ATOM 835 C CA . ASP A 1 106 ? 12.476 -9.418 -15.407 1.00 95.06 106 ASP A CA 1
ATOM 836 C C . ASP A 1 106 ? 12.783 -10.751 -14.695 1.00 95.06 106 ASP A C 1
ATOM 838 O O . ASP A 1 106 ? 13.904 -11.019 -14.255 1.00 95.06 106 ASP A O 1
ATOM 842 N N . LEU A 1 107 ? 11.776 -11.623 -14.582 1.00 94.12 107 LEU A N 1
ATOM 843 C CA . LEU A 1 107 ? 11.935 -12.950 -13.973 1.00 94.12 107 LEU A CA 1
ATOM 844 C C . LEU A 1 107 ? 12.892 -13.880 -14.742 1.00 94.12 107 LEU A C 1
ATOM 846 O O . LEU A 1 107 ? 13.311 -14.898 -14.190 1.00 94.12 107 LEU A O 1
ATOM 850 N N . HIS A 1 108 ? 13.245 -13.548 -15.985 1.00 94.12 108 HIS A N 1
ATOM 851 C CA . HIS A 1 108 ? 14.194 -14.281 -16.823 1.00 94.12 108 HIS A CA 1
ATOM 852 C C . HIS A 1 108 ? 15.592 -13.641 -16.835 1.00 94.12 108 HIS A C 1
ATOM 854 O O . HIS A 1 108 ? 16.507 -14.184 -17.453 1.00 94.12 108 HIS A O 1
ATOM 860 N N . GLY A 1 109 ? 15.779 -12.518 -16.136 1.00 94.75 109 GLY A N 1
ATOM 861 C CA . GLY A 1 109 ? 17.038 -11.781 -16.065 1.00 94.75 109 GLY A CA 1
ATOM 862 C C . GLY A 1 109 ? 17.256 -10.791 -17.212 1.00 94.75 109 GLY A C 1
ATOM 863 O O . GLY A 1 109 ? 18.289 -10.118 -17.236 1.00 94.75 109 GLY A O 1
ATOM 86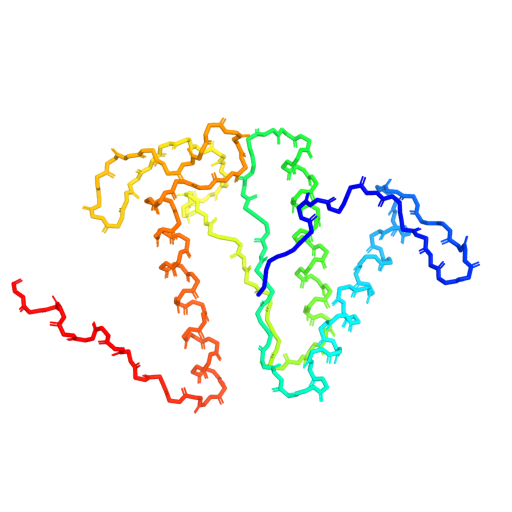4 N N . ALA A 1 110 ? 16.315 -10.654 -18.147 1.00 96.81 110 ALA A N 1
ATOM 865 C CA . ALA A 1 110 ? 16.431 -9.698 -19.242 1.00 96.81 110 ALA A CA 1
ATOM 866 C C . ALA A 1 110 ? 16.151 -8.277 -18.738 1.00 96.81 110 ALA A C 1
ATOM 868 O O . ALA A 1 110 ? 15.188 -8.050 -18.007 1.00 96.81 110 ALA A O 1
ATOM 869 N N . GLU A 1 111 ? 16.984 -7.311 -19.130 1.00 97.38 111 GLU A N 1
ATOM 870 C CA . GLU A 1 111 ? 16.719 -5.900 -18.842 1.00 97.38 111 GLU A CA 1
ATOM 871 C C . GLU A 1 111 ? 15.573 -5.401 -19.731 1.00 97.38 111 GLU A C 1
ATOM 873 O O . GLU A 1 111 ? 15.693 -5.333 -20.955 1.00 97.38 111 GLU A O 1
ATOM 878 N N . VAL A 1 112 ? 14.440 -5.074 -19.111 1.00 98.00 112 VAL A N 1
ATOM 879 C CA . VAL A 1 112 ? 13.215 -4.642 -19.794 1.00 98.00 112 VAL A CA 1
ATOM 880 C C . VAL A 1 112 ? 12.567 -3.480 -19.057 1.00 98.00 112 VAL A C 1
ATOM 882 O O . VAL A 1 112 ? 12.885 -3.173 -17.907 1.00 98.00 112 VAL A O 1
ATOM 885 N N . GLN A 1 113 ? 11.618 -2.814 -19.711 1.00 98.06 113 GLN A N 1
ATOM 886 C CA . GLN A 1 113 ? 10.794 -1.818 -19.042 1.00 98.06 113 GLN A CA 1
ATOM 887 C C . GLN A 1 113 ? 9.828 -2.511 -18.070 1.00 98.06 113 GLN A C 1
ATOM 889 O O . GLN A 1 113 ? 8.949 -3.269 -18.486 1.00 98.06 113 GLN A O 1
ATOM 894 N N . ILE A 1 114 ? 9.949 -2.212 -16.778 1.00 97.75 114 ILE A N 1
ATOM 895 C CA . ILE A 1 114 ? 9.122 -2.797 -15.708 1.00 97.75 114 ILE A CA 1
ATOM 896 C C . ILE A 1 114 ? 8.129 -1.792 -15.111 1.00 97.75 114 ILE A C 1
ATOM 898 O O . ILE A 1 114 ? 7.157 -2.183 -14.463 1.00 97.75 114 ILE A O 1
ATOM 902 N N . ARG A 1 115 ? 8.311 -0.489 -15.358 1.00 97.94 115 ARG A N 1
ATOM 903 C CA . ARG A 1 115 ? 7.362 0.560 -14.950 1.00 97.94 115 ARG A CA 1
ATOM 904 C C . ARG A 1 115 ? 6.704 1.212 -16.153 1.00 97.94 115 ARG A C 1
ATOM 906 O O . ARG A 1 115 ? 7.364 1.517 -17.145 1.00 97.94 115 ARG A O 1
ATOM 913 N N . ALA A 1 116 ? 5.409 1.484 -16.039 1.00 97.50 116 ALA A N 1
ATOM 914 C CA . ALA A 1 116 ? 4.685 2.254 -17.038 1.00 97.50 116 ALA A CA 1
ATOM 915 C C . ALA A 1 116 ? 5.209 3.701 -17.111 1.00 97.50 116 ALA A C 1
ATOM 917 O O . ALA A 1 116 ? 5.825 4.235 -16.178 1.00 97.50 116 ALA A O 1
ATOM 918 N N . THR A 1 117 ? 4.971 4.355 -18.246 1.00 96.56 117 THR A N 1
ATOM 919 C CA . THR A 1 117 ? 5.463 5.716 -18.499 1.00 96.56 117 THR A CA 1
ATOM 920 C C . THR A 1 117 ? 4.798 6.770 -17.616 1.00 96.56 117 THR A C 1
ATOM 922 O O . THR A 1 117 ? 5.407 7.817 -17.408 1.00 96.56 117 THR A O 1
ATOM 925 N N . ASP A 1 118 ? 3.638 6.479 -17.025 1.00 96.69 118 ASP A N 1
ATOM 926 C CA . ASP A 1 118 ? 2.922 7.363 -16.094 1.00 96.69 118 ASP A CA 1
ATOM 927 C C . ASP A 1 118 ? 3.603 7.538 -14.725 1.00 96.69 118 ASP A C 1
ATOM 929 O O . ASP A 1 118 ? 3.239 8.430 -13.963 1.00 96.69 118 ASP A O 1
ATOM 933 N N . GLY A 1 119 ? 4.615 6.723 -14.407 1.00 96.75 119 GLY A N 1
ATOM 934 C CA . GLY A 1 119 ? 5.345 6.818 -13.142 1.00 96.75 119 GLY A CA 1
ATOM 935 C C . GLY A 1 119 ? 4.615 6.227 -11.932 1.00 96.75 119 GLY A C 1
ATOM 936 O O . GLY A 1 119 ? 5.105 6.372 -10.809 1.00 96.75 119 GLY A O 1
ATOM 937 N N . ILE A 1 120 ? 3.486 5.553 -12.154 1.00 96.50 120 ILE A N 1
ATOM 938 C CA . ILE A 1 120 ? 2.633 4.943 -11.132 1.00 96.50 120 ILE A CA 1
ATOM 939 C C . ILE A 1 120 ? 2.593 3.430 -11.340 1.00 96.50 120 ILE A C 1
ATOM 941 O O . ILE A 1 120 ? 3.000 2.675 -10.452 1.00 96.50 120 ILE A O 1
ATOM 945 N N . HIS A 1 121 ? 2.168 2.984 -12.520 1.00 97.12 121 HIS A N 1
ATOM 946 C CA . HIS A 1 121 ? 1.872 1.580 -12.789 1.00 97.12 121 HIS A CA 1
ATOM 947 C C . HIS A 1 121 ? 3.115 0.763 -13.169 1.00 97.12 121 HIS A C 1
ATOM 949 O O . HIS A 1 121 ? 4.220 1.279 -13.386 1.00 97.12 121 HIS A O 1
ATOM 955 N N . PHE A 1 122 ? 2.919 -0.550 -13.237 1.00 97.62 122 PHE A N 1
ATOM 956 C CA . PHE A 1 122 ? 3.890 -1.508 -13.753 1.00 97.62 122 PHE A CA 1
ATOM 957 C C . PHE A 1 122 ? 3.521 -1.903 -15.187 1.00 97.62 122 PHE A C 1
ATOM 959 O O . PHE A 1 122 ? 2.364 -1.792 -15.595 1.00 97.62 122 PHE A O 1
ATOM 966 N N . THR A 1 123 ? 4.503 -2.355 -15.963 1.00 98.38 123 THR A N 1
ATOM 967 C CA . THR A 1 123 ? 4.230 -3.095 -17.208 1.00 98.38 123 THR A CA 1
ATOM 968 C C . THR A 1 123 ? 3.800 -4.528 -16.869 1.00 98.38 123 THR A C 1
ATOM 970 O O . THR A 1 123 ? 3.825 -4.915 -15.701 1.00 98.38 123 THR A O 1
ATOM 973 N N . ALA A 1 124 ? 3.448 -5.346 -17.867 1.00 98.00 124 ALA A N 1
ATOM 974 C CA . ALA A 1 124 ? 3.196 -6.774 -17.641 1.00 98.00 124 ALA A CA 1
ATOM 975 C C . ALA A 1 124 ? 4.390 -7.461 -16.943 1.00 98.00 124 ALA A C 1
ATOM 977 O O . ALA A 1 124 ? 4.219 -8.035 -15.872 1.00 98.00 124 ALA A O 1
ATOM 978 N N . ALA A 1 125 ? 5.610 -7.265 -17.461 1.00 97.62 125 ALA A N 1
ATOM 979 C CA . ALA A 1 125 ? 6.837 -7.786 -16.852 1.00 97.62 125 ALA A CA 1
ATOM 980 C C . ALA A 1 125 ? 7.060 -7.266 -15.417 1.00 97.62 125 ALA A C 1
ATOM 982 O O . ALA A 1 125 ? 7.495 -8.001 -14.533 1.00 97.62 125 ALA A O 1
ATOM 983 N N . GLY A 1 126 ? 6.723 -6.000 -15.149 1.00 97.56 126 GLY A N 1
ATOM 984 C CA . GLY A 1 126 ? 6.770 -5.454 -13.792 1.00 97.56 126 GLY A CA 1
ATOM 985 C C . GLY A 1 126 ? 5.745 -6.085 -12.848 1.00 97.56 126 GLY A C 1
ATOM 986 O O . GLY A 1 126 ? 6.063 -6.373 -11.694 1.00 97.56 126 GLY A O 1
ATOM 987 N N . TYR A 1 127 ? 4.526 -6.346 -13.322 1.00 97.81 127 TYR A N 1
ATOM 988 C CA . TYR A 1 127 ? 3.514 -7.046 -12.533 1.00 97.81 127 TYR A CA 1
ATOM 989 C C . TYR A 1 127 ? 3.888 -8.504 -12.267 1.00 97.81 127 TYR A C 1
ATOM 991 O O . TYR A 1 127 ? 3.538 -9.005 -11.198 1.00 97.81 127 TYR A O 1
ATOM 999 N N . ASP A 1 128 ? 4.645 -9.162 -13.145 1.00 97.56 128 ASP A N 1
ATOM 1000 C CA . ASP A 1 128 ? 5.188 -10.498 -12.878 1.00 97.56 128 ASP A CA 1
ATOM 1001 C C . ASP A 1 128 ? 6.176 -10.478 -11.698 1.00 97.56 128 ASP A C 1
ATOM 1003 O O . ASP A 1 128 ? 6.084 -11.315 -10.795 1.00 97.56 128 ASP A O 1
ATOM 1007 N N . LEU A 1 129 ? 7.056 -9.471 -11.624 1.00 96.38 129 LEU A N 1
ATOM 1008 C CA . LEU A 1 129 ? 7.967 -9.266 -10.485 1.00 96.38 129 LEU A CA 1
ATOM 1009 C C . LEU A 1 129 ? 7.204 -9.021 -9.174 1.00 96.38 129 LEU A C 1
ATOM 1011 O O . LEU A 1 129 ? 7.481 -9.662 -8.152 1.00 96.38 129 LEU A O 1
ATOM 1015 N N . VAL A 1 130 ? 6.215 -8.123 -9.207 1.00 96.12 130 VAL A N 1
ATOM 1016 C CA . VAL A 1 130 ? 5.355 -7.822 -8.051 1.00 96.12 130 VAL A CA 1
ATOM 1017 C C . VAL A 1 130 ? 4.586 -9.071 -7.618 1.00 96.12 130 VAL A C 1
ATOM 1019 O O . VAL A 1 130 ? 4.531 -9.380 -6.428 1.00 96.12 130 VAL A O 1
ATOM 1022 N N . SER A 1 131 ? 4.036 -9.828 -8.565 1.00 95.88 131 SER A N 1
ATOM 1023 C CA . SER A 1 131 ? 3.277 -11.051 -8.292 1.00 95.88 131 SER A CA 1
ATOM 1024 C C . SER A 1 131 ? 4.158 -12.136 -7.685 1.00 95.88 131 SER A C 1
ATOM 1026 O O . SER A 1 131 ? 3.755 -12.769 -6.712 1.00 95.88 131 SER A O 1
ATOM 1028 N N . ALA A 1 132 ? 5.384 -12.315 -8.183 1.00 94.44 132 ALA A N 1
ATOM 1029 C CA . ALA A 1 132 ? 6.342 -13.258 -7.612 1.00 94.44 132 ALA A CA 1
ATOM 1030 C C . ALA A 1 132 ? 6.714 -12.899 -6.163 1.00 94.44 132 ALA A C 1
ATOM 1032 O O . ALA A 1 132 ? 6.838 -13.785 -5.313 1.00 94.44 132 ALA A O 1
ATOM 1033 N N . HIS A 1 133 ? 6.859 -11.606 -5.855 1.00 94.12 133 HIS A N 1
ATOM 1034 C CA . HIS A 1 133 ? 7.051 -11.124 -4.483 1.00 94.12 133 HIS A CA 1
ATOM 1035 C C . HIS A 1 133 ? 5.843 -11.407 -3.596 1.00 94.12 133 HIS A C 1
ATOM 1037 O O . HIS A 1 133 ? 5.976 -12.061 -2.561 1.00 94.12 133 HIS A O 1
ATOM 1043 N N . LEU A 1 134 ? 4.654 -10.994 -4.032 1.00 94.75 134 LEU A N 1
ATOM 1044 C CA . LEU A 1 134 ? 3.424 -11.195 -3.272 1.00 94.75 134 LEU A CA 1
ATOM 1045 C C . LEU A 1 134 ? 3.106 -12.676 -3.064 1.00 94.75 13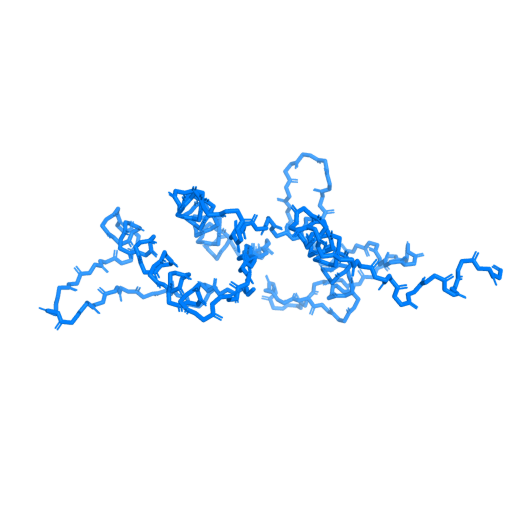4 LEU A C 1
ATOM 1047 O O . LEU A 1 134 ? 2.653 -13.045 -1.986 1.00 94.75 134 LEU A O 1
ATOM 1051 N N . LEU A 1 135 ? 3.387 -13.540 -4.040 1.00 94.12 135 LEU A N 1
ATOM 1052 C CA . LEU A 1 135 ? 3.200 -14.982 -3.905 1.00 94.12 135 LEU A CA 1
ATOM 1053 C C . LEU A 1 135 ? 4.035 -15.551 -2.752 1.00 94.12 135 LEU A C 1
ATOM 1055 O O . LEU A 1 135 ? 3.522 -16.354 -1.972 1.00 94.12 135 LEU A O 1
ATOM 1059 N N . ARG A 1 136 ? 5.295 -15.117 -2.598 1.00 92.69 136 ARG A N 1
ATOM 1060 C CA . ARG A 1 136 ? 6.144 -15.538 -1.469 1.00 92.69 136 ARG A CA 1
ATOM 1061 C C . ARG A 1 136 ? 5.568 -15.077 -0.131 1.00 92.69 136 ARG A C 1
ATOM 1063 O O . ARG A 1 136 ? 5.497 -15.880 0.800 1.00 92.69 136 ARG A O 1
ATOM 1070 N N . GLU A 1 137 ? 5.125 -13.825 -0.055 1.00 94.75 137 GLU A N 1
ATOM 1071 C CA . GLU A 1 137 ? 4.531 -13.235 1.152 1.00 94.75 137 GLU A CA 1
ATOM 1072 C C . GLU A 1 137 ? 3.225 -13.936 1.548 1.00 94.75 137 GLU A C 1
ATOM 1074 O O . GLU A 1 137 ? 3.055 -14.344 2.699 1.00 94.75 137 GLU A O 1
ATOM 1079 N N . VAL A 1 138 ? 2.334 -14.167 0.579 1.00 93.12 138 VAL A N 1
ATOM 1080 C CA . VAL A 1 138 ? 1.069 -14.894 0.761 1.00 93.12 138 VAL A CA 1
ATOM 1081 C C . VAL A 1 138 ? 1.334 -16.328 1.210 1.00 93.12 138 VAL A C 1
ATOM 1083 O O . VAL A 1 138 ? 0.784 -16.771 2.217 1.00 93.12 138 VAL A O 1
ATOM 1086 N N . ALA A 1 139 ? 2.209 -17.058 0.515 1.00 92.75 139 ALA A N 1
ATOM 1087 C CA . ALA A 1 139 ? 2.515 -18.441 0.862 1.00 92.75 139 ALA A CA 1
ATOM 1088 C C . ALA A 1 139 ? 3.196 -18.561 2.234 1.00 92.75 139 ALA A C 1
ATOM 1090 O O . ALA A 1 139 ? 2.986 -19.547 2.941 1.00 92.75 139 ALA A O 1
ATOM 1091 N N . GLY A 1 140 ? 4.035 -17.596 2.620 1.00 92.88 140 GLY A N 1
ATOM 1092 C CA . GLY A 1 140 ? 4.630 -17.530 3.957 1.00 92.88 140 GLY A CA 1
ATOM 1093 C C . GLY A 1 140 ? 3.591 -17.242 5.041 1.00 92.88 140 GLY A C 1
ATOM 1094 O O . GLY A 1 140 ? 3.582 -17.900 6.080 1.00 92.88 140 GLY A O 1
ATOM 1095 N N . PHE A 1 141 ? 2.682 -16.302 4.787 1.00 94.19 141 PHE A N 1
ATOM 1096 C CA . PHE A 1 141 ? 1.596 -15.952 5.699 1.00 94.19 141 PHE A CA 1
ATOM 1097 C C . PHE A 1 141 ? 0.627 -17.114 5.938 1.00 94.19 141 PHE A C 1
ATOM 1099 O O . PHE A 1 141 ? 0.339 -17.434 7.089 1.00 94.19 141 PHE A O 1
ATOM 1106 N N . LEU A 1 142 ? 0.184 -17.784 4.871 1.00 92.12 142 LEU A N 1
ATOM 1107 C CA . LEU A 1 142 ? -0.726 -18.929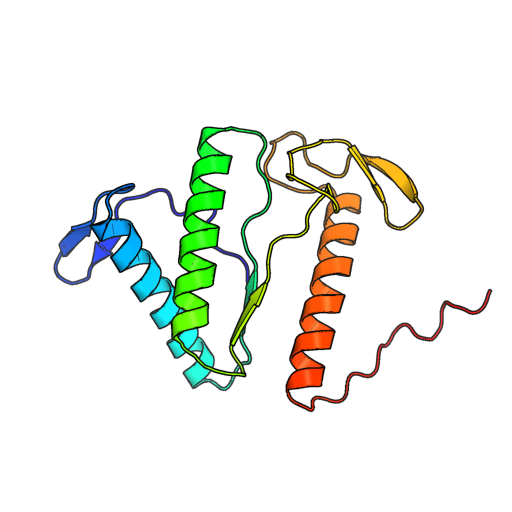 4.954 1.00 92.12 142 LEU A CA 1
ATOM 1108 C C . LEU A 1 142 ? -0.081 -20.127 5.664 1.00 92.12 142 LEU A C 1
ATOM 1110 O O . LEU A 1 142 ? -0.702 -20.723 6.542 1.00 92.12 142 LEU A O 1
ATOM 1114 N N . ARG A 1 143 ? 1.193 -20.431 5.374 1.00 91.00 143 ARG A N 1
ATOM 1115 C CA . ARG A 1 143 ? 1.941 -21.468 6.110 1.00 91.00 143 ARG A CA 1
ATOM 1116 C C . ARG A 1 143 ? 2.053 -21.155 7.600 1.00 91.00 143 ARG A C 1
ATOM 1118 O O . ARG A 1 143 ? 1.884 -22.055 8.414 1.00 91.00 143 ARG A O 1
ATOM 1125 N N . GLY A 1 144 ? 2.286 -19.892 7.961 1.00 90.00 144 GLY A N 1
ATOM 1126 C CA . GLY A 1 144 ? 2.297 -19.449 9.360 1.00 90.00 144 GLY A CA 1
ATOM 1127 C C . GLY A 1 144 ? 0.958 -19.642 10.084 1.00 90.00 144 GLY A C 1
ATOM 1128 O O . GLY A 1 144 ? 0.938 -19.716 11.306 1.00 90.00 144 GLY A O 1
ATOM 1129 N N . GLN A 1 145 ? -0.143 -19.776 9.341 1.00 89.19 145 GLN A N 1
ATOM 1130 C CA . GLN A 1 145 ? -1.478 -20.092 9.862 1.00 89.19 145 GLN A CA 1
ATOM 1131 C C . GLN A 1 145 ? -1.808 -21.593 9.806 1.00 89.19 145 GLN A C 1
ATOM 1133 O O . GLN A 1 145 ? -2.948 -21.978 10.047 1.00 89.19 145 GLN A O 1
ATOM 1138 N N . GLY A 1 146 ? -0.842 -22.448 9.458 1.00 89.00 146 GLY A N 1
ATOM 1139 C CA . GLY A 1 146 ? -1.049 -23.892 9.333 1.00 89.00 146 GLY A CA 1
ATOM 1140 C C . GLY A 1 146 ? -1.805 -24.318 8.071 1.00 89.00 146 GLY A C 1
ATOM 1141 O O . GLY A 1 146 ? -2.184 -25.481 7.955 1.00 89.00 146 GLY A O 1
ATOM 1142 N N . VAL A 1 147 ? -2.017 -23.415 7.106 1.00 87.00 147 VAL A N 1
ATOM 1143 C CA . VAL A 1 147 ? -2.647 -23.765 5.828 1.00 87.00 147 VAL A CA 1
ATOM 1144 C C . VAL A 1 147 ? -1.641 -24.531 4.970 1.00 87.00 147 VAL A C 1
ATOM 1146 O O . VAL A 1 147 ? -0.561 -24.026 4.644 1.00 87.00 147 VAL A O 1
ATOM 1149 N N . ALA A 1 148 ? -2.001 -25.757 4.591 1.00 79.94 148 ALA A N 1
ATOM 1150 C CA . ALA A 1 148 ? -1.204 -26.573 3.687 1.00 79.94 148 ALA A CA 1
ATOM 1151 C C . ALA A 1 148 ? -1.183 -25.936 2.289 1.00 79.94 148 ALA A C 1
ATOM 1153 O O . ALA A 1 148 ? -2.197 -25.882 1.595 1.00 79.94 148 ALA A O 1
ATOM 1154 N N . MET A 1 149 ? -0.013 -25.456 1.871 1.00 70.75 149 MET A N 1
ATOM 1155 C CA . MET A 1 149 ? 0.192 -24.900 0.537 1.00 70.75 149 MET A CA 1
ATOM 1156 C C . MET A 1 149 ? 0.767 -25.982 -0.377 1.00 70.75 149 MET A C 1
ATOM 1158 O O . MET A 1 149 ? 1.956 -26.288 -0.302 1.00 70.75 149 MET A O 1
ATOM 1162 N N . ALA A 1 150 ? -0.053 -26.537 -1.269 1.00 64.31 150 ALA A N 1
ATOM 1163 C CA . ALA A 1 150 ? 0.468 -27.209 -2.452 1.00 64.31 150 ALA A CA 1
ATOM 1164 C C . ALA A 1 150 ? 0.852 -26.116 -3.458 1.00 64.31 150 ALA A C 1
ATOM 1166 O O . ALA A 1 150 ? -0.018 -25.396 -3.941 1.00 64.31 150 ALA A O 1
ATOM 1167 N N . TYR A 1 151 ? 2.143 -25.943 -3.754 1.00 57.34 151 TYR A N 1
ATOM 1168 C CA . TYR A 1 151 ? 2.530 -25.111 -4.893 1.00 57.34 151 TYR A CA 1
ATOM 1169 C C . TYR A 1 151 ? 2.097 -25.844 -6.167 1.00 57.34 151 TYR A C 1
ATOM 1171 O O . TYR A 1 151 ? 2.648 -26.911 -6.444 1.00 57.34 151 TYR A O 1
ATOM 1179 N N . PRO A 1 152 ? 1.185 -25.293 -6.987 1.00 55.66 152 PRO A N 1
ATOM 1180 C CA . PRO A 1 152 ? 0.836 -25.924 -8.258 1.00 55.66 152 PRO A CA 1
ATOM 1181 C C . PRO A 1 152 ? 2.025 -25.964 -9.241 1.00 55.66 152 PRO A C 1
ATOM 1183 O O . PRO A 1 152 ? 1.984 -26.693 -10.224 1.00 55.66 152 PRO A O 1
ATOM 1186 N N . CYS A 1 153 ? 3.115 -25.235 -8.963 1.00 54.72 153 CYS A N 1
ATOM 1187 C CA . CYS A 1 153 ? 4.257 -25.063 -9.863 1.00 54.72 153 CYS A CA 1
ATOM 1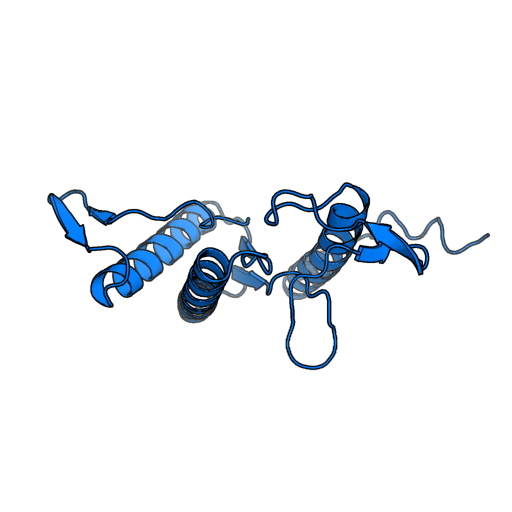188 C C . CYS A 1 153 ? 5.519 -25.872 -9.487 1.00 54.72 153 CYS A C 1
ATOM 1190 O O . CYS A 1 153 ? 6.636 -25.424 -9.726 1.00 54.72 153 CYS A O 1
ATOM 1192 N N . GLN A 1 154 ? 5.388 -27.081 -8.928 1.00 49.12 154 GLN A N 1
ATOM 1193 C CA . GLN A 1 154 ? 6.537 -28.004 -8.821 1.00 49.12 154 GLN A CA 1
ATOM 1194 C C . GLN A 1 154 ? 6.866 -28.748 -10.134 1.00 49.12 154 GLN A C 1
ATOM 1196 O O . GLN A 1 154 ? 7.804 -29.541 -10.168 1.00 49.12 154 GLN A O 1
ATOM 1201 N N . GLN A 1 155 ? 6.144 -28.494 -11.233 1.00 44.75 155 GLN A N 1
ATOM 1202 C CA . GLN A 1 155 ? 6.306 -29.245 -12.487 1.00 44.75 155 GLN A CA 1
ATOM 1203 C C . GLN A 1 155 ? 7.265 -28.640 -13.528 1.00 44.75 155 GLN A C 1
ATOM 1205 O O . GLN A 1 155 ? 7.515 -29.297 -14.535 1.00 44.75 155 GLN A O 1
ATOM 1210 N N . GLN A 1 156 ? 7.851 -27.455 -13.320 1.00 43.75 156 GLN A N 1
ATOM 1211 C CA . GLN A 1 156 ? 8.717 -26.827 -14.341 1.00 43.75 156 GLN A CA 1
ATOM 1212 C C . GLN A 1 156 ? 10.213 -26.762 -14.005 1.00 43.75 156 GLN A C 1
ATOM 1214 O O . GLN A 1 156 ? 11.003 -26.419 -14.875 1.00 43.75 156 GLN A O 1
ATOM 1219 N N . ALA A 1 157 ? 10.647 -27.203 -12.821 1.00 36.28 157 ALA A N 1
ATOM 1220 C CA . ALA A 1 157 ? 12.075 -27.301 -12.476 1.00 36.28 157 ALA A CA 1
ATOM 1221 C C . ALA A 1 157 ? 12.748 -28.602 -12.977 1.00 36.28 157 ALA A C 1
ATOM 1223 O O . ALA A 1 157 ? 13.700 -29.095 -12.374 1.00 36.28 157 ALA A O 1
ATOM 1224 N N . ARG A 1 158 ? 12.225 -29.200 -14.055 1.00 36.91 158 ARG A N 1
ATOM 1225 C CA . ARG A 1 158 ? 12.815 -30.356 -14.743 1.00 36.91 158 ARG A CA 1
ATOM 1226 C C . ARG A 1 158 ? 12.680 -30.187 -16.254 1.00 36.91 158 ARG A C 1
ATOM 1228 O O . ARG A 1 158 ? 11.837 -30.850 -16.853 1.00 36.91 158 ARG A O 1
ATOM 1235 N N . ARG A 1 159 ? 13.487 -29.309 -16.847 1.00 37.03 159 ARG A N 1
ATOM 1236 C CA . ARG A 1 159 ? 13.984 -29.433 -18.225 1.00 37.03 159 ARG A CA 1
ATOM 1237 C C . ARG A 1 159 ? 15.374 -28.834 -18.302 1.00 37.03 159 ARG A C 1
ATOM 1239 O O . ARG A 1 159 ? 15.564 -27.775 -17.669 1.00 37.03 159 ARG A O 1
#

pLDDT: mean 92.19, std 12.39, range [36.28, 98.56]

Secondary structure (DSSP, 8-state):
----TT--S-EE-TT--EE-TTSHHHHHHHHHHHHHHHHHHHTTT--EEEEPPPP-SSHHHHHHHHHHHHHHHHHHHHT--TTEEEEPPP-S-SSS-----SEEE-TTS-EEE-B-TTSSSB-HHHHHHHHHHHHHHHHHHHHHTT-----TTTTSS--

Sequence (159 aa):
MSLGLNDRQSIVDADRKRFDLGTPAWQTRYAELSQALVRNLRSGDASVLWIGLPILRDKQAQDDAAEKNAIFADAIRQLSDPKVRFVAPWRQNSTGPDAFQPYGHDLHGAEVQIRATDGIHFTAAGYDLVSAHLLREVAGFLRGQGVAMAYPCQQQARR